Protein AF-A0A2S9QLG3-F1 (afdb_monomer)

Foldseek 3Di:
DDDPDDDDDDDDDDCPDPLFDDPVLCVQLVVLQDDDPPDDDDQQDVRLLVSLVSNCVVVVDDLCPRDCVSPDSVSSVVSVVVCVVVCSVVVSVVSVVVVVVVVVVVVVVPDD

Sequence (112 aa):
MLLKVDSWCAGDAWSVSRAEISDEAWAVIGPLFPAVKSTGRPPVDRRAVVDATAWRYRTGAPWRDVPERFGNWNTIYKNFNRWSAQGVWARVLEKIEAKLSTLEWANTGATW

Solvent-accessible surface area (backbone atoms only — not comparable to full-atom values): 7161 Å² total; per-residue (Å²): 136,82,87,79,83,75,92,86,89,79,90,77,100,72,80,79,52,95,50,54,74,54,69,72,57,42,69,67,46,53,78,66,52,83,77,82,72,92,72,77,78,85,72,76,63,61,64,39,41,50,24,47,48,50,32,35,68,74,67,68,54,60,64,88,70,49,60,66,93,53,42,62,40,69,61,38,50,53,50,53,53,53,36,49,77,69,45,36,57,58,55,46,49,54,54,49,52,56,52,50,53,55,50,52,54,59,64,65,74,72,78,128

Organism: NCBI:txid1686285

Mean predicted aligned error: 10.08 Å

InterPro domains:
  IPR025161 Insertion element IS402-like domain [PF13340] (21-92)
  IPR052909 Transposase_6_like [PTHR46637] (17-99)

Secondary structure (DSSP, 8-state):
---------S--S----TTS--HHHHHHHGGGSPPPPSSSSPPPPHHHHHHHHHHHHHH---GGGS-GGG--HHHHHHHHHHHHHTTHHHHHHHHHHHHHHHHHHHHHTT--

Structure (mmCIF, N/CA/C/O backbone):
data_AF-A0A2S9QLG3-F1
#
_entry.id   AF-A0A2S9QLG3-F1
#
loop_
_atom_site.group_PDB
_atom_site.id
_atom_site.type_symbol
_atom_site.label_atom_id
_atom_site.label_alt_id
_atom_site.label_comp_id
_atom_site.label_asym_id
_atom_site.label_entity_id
_atom_site.label_seq_id
_atom_site.pdbx_PDB_ins_code
_atom_site.Cartn_x
_atom_site.Cartn_y
_atom_site.Cartn_z
_atom_site.occupancy
_atom_site.B_iso_or_equiv
_atom_site.auth_seq_id
_atom_site.auth_comp_id
_atom_site.auth_asym_id
_atom_site.auth_atom_id
_atom_site.pdbx_PDB_model_num
ATOM 1 N N . MET A 1 1 ? -42.590 5.073 8.697 1.00 36.12 1 MET A N 1
ATOM 2 C CA . MET A 1 1 ? -42.013 3.874 8.056 1.00 36.12 1 MET A CA 1
ATOM 3 C C . MET A 1 1 ? -41.721 4.222 6.606 1.00 36.12 1 MET A C 1
ATOM 5 O O . MET A 1 1 ? -42.627 4.673 5.926 1.00 36.12 1 MET A O 1
ATOM 9 N N . LEU A 1 2 ? -40.457 4.038 6.208 1.00 34.16 2 LEU A N 1
ATOM 10 C CA . LEU A 1 2 ? -39.882 4.150 4.858 1.00 34.16 2 LEU A CA 1
ATOM 11 C C . LEU A 1 2 ? -39.721 5.564 4.271 1.00 34.16 2 LEU A C 1
ATOM 13 O O . LEU A 1 2 ? -40.546 6.063 3.513 1.00 34.16 2 LEU A O 1
ATOM 17 N N . LEU A 1 3 ? -38.562 6.146 4.596 1.00 28.39 3 LEU A N 1
ATOM 18 C CA . LEU A 1 3 ? -37.902 7.204 3.835 1.00 28.39 3 LEU A CA 1
ATOM 19 C C . LEU A 1 3 ? -37.609 6.687 2.419 1.00 28.39 3 LEU A C 1
ATOM 21 O O . LEU A 1 3 ? -36.881 5.709 2.244 1.00 28.39 3 LEU A O 1
ATOM 25 N N . LYS A 1 4 ? -38.180 7.346 1.414 1.00 36.56 4 LYS A N 1
ATOM 26 C CA . LYS A 1 4 ? -37.775 7.205 0.018 1.00 36.56 4 LYS A CA 1
ATOM 27 C C . LYS A 1 4 ? -36.628 8.193 -0.169 1.00 36.56 4 LYS A C 1
ATOM 29 O O . LYS A 1 4 ? -36.861 9.392 -0.162 1.00 36.56 4 LYS A O 1
ATOM 34 N N . VAL A 1 5 ? -35.395 7.688 -0.184 1.00 35.53 5 VAL A N 1
ATOM 35 C CA . VAL A 1 5 ? -34.215 8.524 -0.417 1.00 35.53 5 VAL A CA 1
ATOM 36 C C . VAL A 1 5 ? -34.164 8.878 -1.902 1.00 35.53 5 VAL A C 1
ATOM 38 O O . VAL A 1 5 ? -34.276 8.009 -2.771 1.00 35.53 5 VAL A O 1
ATOM 41 N N . ASP A 1 6 ? -34.088 10.176 -2.149 1.00 34.94 6 ASP A N 1
ATOM 42 C CA . ASP A 1 6 ? -34.209 10.826 -3.441 1.00 34.94 6 ASP A CA 1
ATOM 43 C C . ASP A 1 6 ? -32.942 10.710 -4.306 1.00 34.94 6 ASP A C 1
ATOM 45 O O . ASP A 1 6 ? -31.824 10.642 -3.805 1.00 34.94 6 ASP A O 1
ATOM 49 N N . SER A 1 7 ? -33.159 10.720 -5.626 1.00 35.00 7 SER A N 1
ATOM 50 C CA . SER A 1 7 ? -32.489 11.575 -6.623 1.00 35.00 7 SER A CA 1
ATOM 51 C C . SER A 1 7 ? -31.015 11.962 -6.409 1.00 35.00 7 SER A C 1
ATOM 53 O O . SER A 1 7 ? -30.760 13.045 -5.895 1.00 35.00 7 SER A O 1
ATOM 55 N N . TRP A 1 8 ? -30.056 11.203 -6.957 1.00 30.58 8 TRP A N 1
ATOM 56 C CA . TRP A 1 8 ? -28.692 11.701 -7.227 1.00 30.58 8 TRP A CA 1
ATOM 57 C C . TRP A 1 8 ? -28.138 11.113 -8.539 1.00 30.58 8 TRP A C 1
ATOM 59 O O . TRP A 1 8 ? -27.564 10.031 -8.546 1.00 30.58 8 TRP A O 1
ATOM 69 N N . CYS A 1 9 ? -28.326 11.836 -9.649 1.00 37.44 9 CYS A N 1
ATOM 70 C CA . CYS A 1 9 ? -27.564 11.718 -10.901 1.00 37.44 9 CYS A CA 1
ATOM 71 C C . CYS A 1 9 ? -27.645 13.060 -11.650 1.00 37.44 9 CYS A C 1
ATOM 73 O O . CYS A 1 9 ? -28.573 13.247 -12.431 1.00 37.44 9 CYS A O 1
ATOM 75 N N . ALA A 1 10 ? -26.706 13.979 -11.404 1.00 34.94 10 ALA A N 1
ATOM 76 C CA . ALA A 1 10 ? -26.178 14.952 -12.376 1.00 34.94 10 ALA A CA 1
ATOM 77 C C . ALA A 1 10 ? -25.259 15.958 -11.666 1.00 34.94 10 ALA A C 1
ATOM 79 O O . ALA A 1 10 ? -25.732 16.688 -10.806 1.00 34.94 10 ALA A O 1
ATOM 80 N N . GLY A 1 11 ? -23.994 16.020 -12.099 1.00 40.81 11 GLY A N 1
ATOM 81 C CA . GLY A 1 11 ? -23.056 17.108 -11.804 1.00 40.81 11 GLY A CA 1
ATOM 82 C C . GLY A 1 11 ? -22.513 17.118 -10.377 1.00 40.81 11 GLY A C 1
ATOM 83 O O . GLY A 1 11 ? -23.273 17.240 -9.434 1.00 40.81 11 GLY A O 1
ATOM 84 N N . ASP A 1 12 ? -21.199 16.938 -10.233 1.00 35.81 12 ASP A N 1
ATOM 85 C CA . ASP A 1 12 ? -20.320 17.680 -9.313 1.00 35.81 12 ASP A CA 1
ATOM 86 C C . ASP A 1 12 ? -19.078 16.854 -8.960 1.00 35.81 12 ASP A C 1
ATOM 88 O O . ASP A 1 12 ? -19.095 15.631 -8.817 1.00 35.81 12 ASP A O 1
ATOM 92 N N . ALA A 1 13 ? -17.954 17.557 -8.898 1.00 35.09 13 ALA A N 1
ATOM 93 C CA . ALA A 1 13 ? -16.580 17.078 -8.965 1.00 35.09 13 ALA A CA 1
ATOM 94 C C . ALA A 1 13 ? -16.067 16.328 -7.714 1.00 35.09 13 ALA A C 1
ATOM 96 O O . ALA A 1 13 ? -14.939 16.541 -7.283 1.00 35.09 13 ALA A O 1
ATOM 97 N N . TRP A 1 14 ? -16.860 15.418 -7.148 1.00 30.19 14 TRP A N 1
ATOM 98 C CA . TRP A 1 14 ? -16.487 14.598 -5.989 1.00 30.19 14 TRP A CA 1
ATOM 99 C C . TRP A 1 14 ? -16.663 13.113 -6.304 1.00 30.19 14 TRP A C 1
ATOM 101 O O . TRP A 1 14 ? -17.459 12.400 -5.701 1.00 30.19 14 TRP A O 1
ATOM 111 N N . SER A 1 15 ? -15.910 12.624 -7.289 1.00 36.62 15 SER A N 1
ATOM 112 C CA . SER A 1 15 ? -15.802 11.186 -7.539 1.00 36.62 15 SER A CA 1
ATOM 113 C C . SER A 1 15 ? -14.727 10.584 -6.635 1.00 36.62 15 SER A C 1
ATOM 115 O O . SER A 1 15 ? -13.614 10.334 -7.084 1.00 36.62 15 SER A O 1
ATOM 117 N N . VAL A 1 16 ? -15.052 10.288 -5.372 1.00 43.50 16 VAL A N 1
ATOM 118 C CA . VAL A 1 16 ? -14.337 9.200 -4.686 1.00 43.50 16 VAL A CA 1
ATOM 119 C C . VAL A 1 16 ? -14.821 7.926 -5.359 1.00 43.50 16 VAL A C 1
ATOM 121 O O . VAL A 1 16 ? -15.900 7.413 -5.053 1.00 43.50 16 VAL A O 1
ATOM 124 N N . SER A 1 17 ? -14.086 7.447 -6.362 1.00 56.66 17 SER A N 1
ATOM 125 C CA . SER A 1 17 ? -14.465 6.206 -7.020 1.00 56.66 17 SER A CA 1
ATOM 126 C C . SER A 1 17 ? -14.486 5.102 -5.953 1.00 56.66 17 SER A C 1
ATOM 128 O O . SER A 1 17 ? -13.550 4.955 -5.166 1.00 56.66 17 SER A O 1
ATOM 130 N N . ARG A 1 18 ? -15.539 4.273 -5.903 1.00 59.84 18 ARG A N 1
ATOM 131 C CA . ARG A 1 18 ? -15.635 3.120 -4.971 1.00 59.84 18 ARG A CA 1
ATOM 132 C C . ARG A 1 18 ? -14.464 2.125 -5.129 1.00 59.84 18 ARG A C 1
ATOM 134 O O . ARG A 1 18 ? -14.367 1.137 -4.399 1.00 59.84 18 ARG A O 1
ATOM 141 N N . ALA A 1 19 ? -13.591 2.348 -6.109 1.00 62.62 19 ALA A N 1
ATOM 142 C CA . ALA A 1 19 ? -12.416 1.562 -6.432 1.00 62.62 19 ALA A CA 1
ATOM 143 C C . ALA A 1 19 ? -11.122 2.062 -5.767 1.00 62.62 19 ALA A C 1
ATOM 145 O O . ALA A 1 19 ? -10.199 1.266 -5.647 1.00 62.62 19 ALA A O 1
ATOM 146 N N . GLU A 1 20 ? -11.063 3.308 -5.299 1.00 80.62 20 GLU A N 1
ATOM 147 C CA . GLU A 1 20 ? -9.849 3.931 -4.751 1.00 80.62 20 GLU A CA 1
ATOM 148 C C . GLU A 1 20 ? -9.975 4.151 -3.237 1.00 80.62 20 GLU A C 1
ATOM 150 O O . GLU A 1 20 ? -11.029 3.905 -2.630 1.00 80.62 20 GLU A O 1
ATOM 155 N N . ILE A 1 21 ? -8.872 4.505 -2.588 1.00 86.44 21 ILE A N 1
ATOM 156 C CA . ILE A 1 21 ? -8.854 4.988 -1.207 1.00 86.44 21 ILE A CA 1
ATOM 157 C C . ILE A 1 21 ? -8.967 6.514 -1.194 1.00 86.44 21 ILE A C 1
ATOM 159 O O . ILE A 1 21 ? -8.474 7.195 -2.097 1.00 86.44 21 ILE A O 1
ATOM 163 N N . SER A 1 22 ? -9.598 7.052 -0.148 1.00 88.25 22 SER A N 1
ATOM 164 C CA . SER A 1 22 ? -9.691 8.501 0.023 1.00 88.25 22 SER A CA 1
ATOM 165 C C . SER A 1 22 ? -8.314 9.116 0.292 1.00 88.25 22 SER A C 1
ATOM 167 O O . SER A 1 22 ? -7.406 8.442 0.797 1.00 88.25 22 SER A O 1
ATOM 169 N N . ASP A 1 23 ? -8.158 10.402 -0.020 1.00 89.06 23 ASP A N 1
ATOM 170 C CA . ASP A 1 23 ? -6.916 11.138 0.231 1.00 89.06 23 ASP A CA 1
ATOM 171 C C . ASP A 1 23 ? -6.553 11.146 1.721 1.00 89.06 23 ASP A C 1
ATOM 173 O O . ASP A 1 23 ? -5.387 10.999 2.086 1.00 89.06 23 ASP A O 1
ATOM 177 N N . GLU A 1 24 ? -7.551 11.224 2.601 1.00 88.06 24 GLU A N 1
ATOM 178 C CA 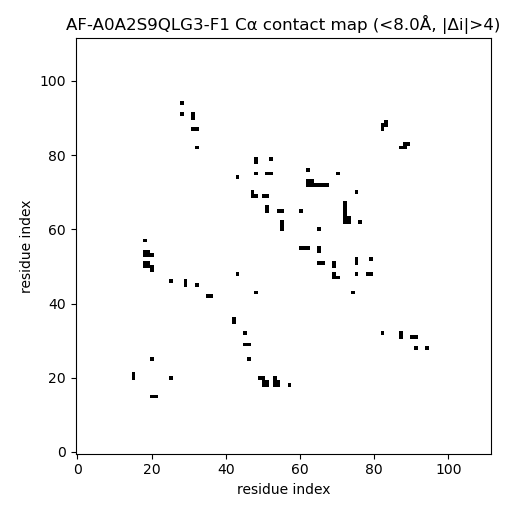. GLU A 1 24 ? -7.371 11.211 4.054 1.00 88.06 24 GLU A CA 1
ATOM 179 C C . GLU A 1 24 ? -6.901 9.842 4.547 1.00 88.06 24 GLU A C 1
ATOM 181 O O . GLU A 1 24 ? -6.066 9.753 5.449 1.00 88.06 24 GLU A O 1
ATOM 186 N N . ALA A 1 25 ? -7.426 8.759 3.966 1.00 89.38 25 ALA A N 1
ATOM 187 C CA . ALA A 1 25 ? -6.946 7.415 4.257 1.00 89.38 25 ALA A CA 1
ATOM 188 C C . ALA A 1 25 ? -5.500 7.252 3.769 1.00 89.38 25 ALA A C 1
ATOM 190 O O . ALA A 1 25 ? -4.648 6.761 4.515 1.00 89.38 25 ALA A O 1
ATOM 191 N N . TRP A 1 26 ? -5.202 7.720 2.553 1.00 92.69 26 TRP A N 1
ATOM 192 C CA . TRP A 1 26 ? -3.858 7.677 1.984 1.00 92.69 26 TRP A CA 1
ATOM 193 C C . TRP A 1 26 ? -2.841 8.474 2.802 1.00 92.69 26 TRP A C 1
ATOM 195 O O . TRP A 1 26 ? -1.755 7.965 3.067 1.00 92.69 26 TRP A O 1
ATOM 205 N N . ALA A 1 27 ? -3.188 9.671 3.273 1.00 92.25 27 ALA A N 1
ATOM 206 C CA . ALA A 1 27 ? -2.314 10.489 4.112 1.00 92.25 27 ALA A CA 1
ATOM 207 C C . ALA A 1 27 ? -1.876 9.760 5.397 1.00 92.25 27 ALA A C 1
ATOM 209 O O . ALA A 1 27 ? -0.769 9.970 5.890 1.00 92.25 27 ALA A O 1
ATOM 210 N N . VAL A 1 28 ? -2.721 8.865 5.922 1.00 91.38 28 VAL A N 1
ATOM 211 C CA . VAL A 1 28 ? -2.430 8.074 7.126 1.00 91.38 28 VAL A CA 1
ATOM 212 C C . VAL A 1 28 ? -1.557 6.858 6.820 1.00 91.38 28 VAL A C 1
ATOM 214 O O . VAL A 1 28 ? -0.614 6.585 7.563 1.00 91.38 28 VAL A O 1
ATOM 217 N N . ILE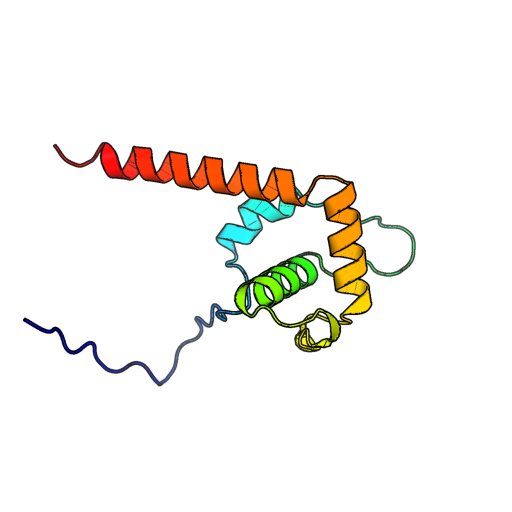 A 1 29 ? -1.875 6.102 5.764 1.00 94.44 29 ILE A N 1
ATOM 218 C CA . ILE A 1 29 ? -1.219 4.809 5.495 1.00 94.44 29 ILE A CA 1
ATOM 219 C C . ILE A 1 29 ? -0.027 4.921 4.542 1.00 94.44 29 ILE A C 1
ATOM 221 O O . ILE A 1 29 ? 0.899 4.119 4.626 1.00 94.44 29 ILE A O 1
ATOM 225 N N . GLY A 1 30 ? -0.018 5.914 3.653 1.00 93.19 30 GLY A N 1
ATOM 226 C CA . GLY A 1 30 ? 1.020 6.152 2.648 1.00 93.19 30 GLY A CA 1
ATOM 227 C C . GLY A 1 30 ? 2.444 6.195 3.221 1.00 93.19 30 GLY A C 1
ATOM 228 O O . GLY A 1 30 ? 3.330 5.548 2.653 1.00 93.19 30 GLY A O 1
ATOM 229 N N . PRO A 1 31 ? 2.684 6.853 4.375 1.00 95.06 31 PRO A N 1
ATOM 230 C CA . PRO A 1 31 ? 3.995 6.864 5.029 1.00 95.06 31 PRO A CA 1
ATOM 231 C C . PRO A 1 31 ? 4.511 5.488 5.485 1.00 95.06 31 PRO A C 1
ATOM 233 O O . PRO A 1 31 ? 5.710 5.332 5.703 1.00 95.06 31 PRO A O 1
ATOM 236 N N . LEU A 1 32 ? 3.646 4.475 5.622 1.00 94.44 32 LEU A N 1
ATOM 237 C CA . LEU A 1 32 ? 4.049 3.124 6.041 1.00 94.44 32 LEU A CA 1
ATOM 238 C C . LEU A 1 32 ? 4.739 2.333 4.920 1.00 94.44 32 LEU A C 1
ATOM 240 O O . LEU A 1 32 ? 5.387 1.309 5.182 1.00 94.44 32 LEU A O 1
ATOM 244 N N . PHE A 1 33 ? 4.608 2.793 3.673 1.00 93.38 33 PHE A N 1
ATOM 2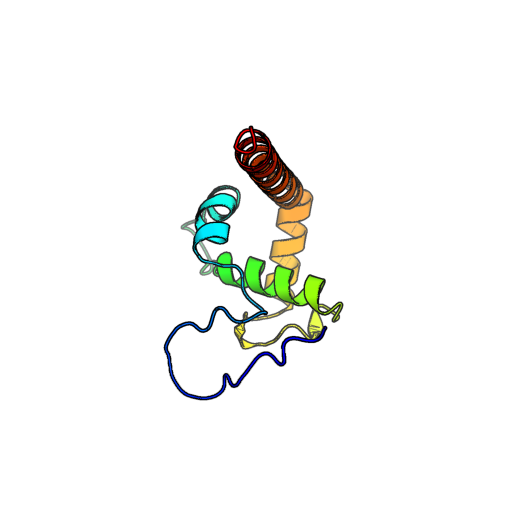45 C CA . PHE A 1 33 ? 5.177 2.129 2.510 1.00 93.38 33 PHE A CA 1
ATOM 246 C C . PHE A 1 33 ? 6.652 2.527 2.302 1.00 93.38 33 PHE A C 1
ATOM 248 O O . PHE A 1 33 ? 6.985 3.713 2.352 1.00 93.38 33 PHE A O 1
ATOM 255 N N . PRO A 1 34 ? 7.557 1.568 2.012 1.00 88.56 34 PRO A N 1
ATOM 256 C CA . PRO A 1 34 ? 9.004 1.819 1.960 1.00 88.56 34 PRO A CA 1
ATOM 257 C C . PRO A 1 34 ? 9.375 2.859 0.909 1.00 88.56 34 PRO A C 1
ATOM 259 O O . PRO A 1 34 ? 8.962 2.662 -0.222 1.00 88.56 34 PRO A O 1
ATOM 262 N N . ALA A 1 35 ? 10.186 3.881 1.232 1.00 82.31 35 ALA A N 1
ATOM 263 C CA . ALA A 1 35 ? 10.576 5.021 0.377 1.00 82.31 35 ALA A CA 1
ATOM 264 C C . ALA A 1 35 ? 11.090 4.670 -1.033 1.00 82.31 35 ALA A C 1
ATOM 266 O O . ALA A 1 35 ? 11.516 3.549 -1.319 1.00 82.31 35 ALA A O 1
ATOM 267 N N . VAL A 1 36 ? 10.913 5.612 -1.966 1.00 79.12 36 VAL A N 1
ATOM 268 C CA . VAL A 1 36 ? 11.172 5.365 -3.383 1.00 79.12 36 VAL A CA 1
ATOM 269 C C . VAL A 1 36 ? 12.683 5.366 -3.531 1.00 79.12 36 VAL A C 1
ATOM 271 O O . VAL A 1 36 ? 13.328 6.343 -3.167 1.00 79.12 36 VAL A O 1
ATOM 274 N N . LYS A 1 37 ? 13.258 4.284 -4.061 1.00 73.62 37 LYS A N 1
ATOM 275 C CA . LYS A 1 37 ? 14.675 4.313 -4.423 1.00 73.62 37 LYS A CA 1
ATOM 276 C C . LYS A 1 37 ? 14.837 5.264 -5.610 1.00 73.62 37 LYS A C 1
ATOM 278 O O . LYS A 1 37 ? 14.167 5.084 -6.622 1.00 73.62 37 LYS A O 1
ATOM 283 N N . SER A 1 38 ? 15.717 6.252 -5.472 1.00 64.25 38 SER A N 1
ATOM 284 C CA . SER A 1 38 ? 16.026 7.245 -6.511 1.00 64.25 38 SER A CA 1
ATOM 285 C C . SER A 1 38 ? 16.861 6.679 -7.666 1.00 64.25 38 SER A C 1
ATOM 287 O O . SER A 1 38 ? 17.016 7.337 -8.690 1.00 64.25 38 SER A O 1
ATOM 289 N N . THR A 1 39 ? 17.384 5.459 -7.526 1.00 67.31 39 THR A N 1
ATOM 290 C CA . THR A 1 39 ? 18.265 4.821 -8.510 1.00 67.31 39 THR A CA 1
ATOM 291 C C . THR A 1 39 ? 17.564 3.666 -9.229 1.00 67.31 39 THR A C 1
ATOM 293 O O . THR A 1 39 ? 17.025 2.763 -8.584 1.00 67.31 39 THR A O 1
ATOM 296 N N . GLY A 1 40 ? 17.654 3.645 -10.563 1.00 71.25 40 GLY A N 1
ATOM 297 C CA . GLY A 1 40 ? 17.189 2.546 -11.416 1.00 71.25 40 GLY A CA 1
ATOM 298 C C . GLY A 1 40 ? 15.900 2.854 -12.184 1.00 71.25 40 GLY A C 1
ATOM 299 O O . GLY A 1 40 ? 15.615 4.003 -12.510 1.00 71.25 40 GLY A O 1
ATOM 300 N N . ARG A 1 41 ? 15.132 1.805 -12.519 1.00 67.94 41 ARG A N 1
ATOM 301 C CA . ARG A 1 41 ? 13.861 1.925 -13.255 1.00 67.94 41 ARG A CA 1
ATOM 302 C C . ARG A 1 41 ? 12.881 2.824 -12.485 1.00 67.94 41 ARG A C 1
ATOM 304 O O . ARG A 1 41 ? 12.746 2.607 -11.277 1.00 67.94 41 ARG A O 1
ATOM 311 N N . PRO A 1 42 ? 12.141 3.724 -13.170 1.00 69.50 42 PRO A N 1
ATOM 312 C CA . PRO A 1 42 ? 11.101 4.522 -12.545 1.00 69.50 42 PRO A CA 1
ATOM 313 C C . PRO A 1 42 ? 10.179 3.647 -11.684 1.00 69.50 42 PRO A C 1
ATOM 315 O O . PRO A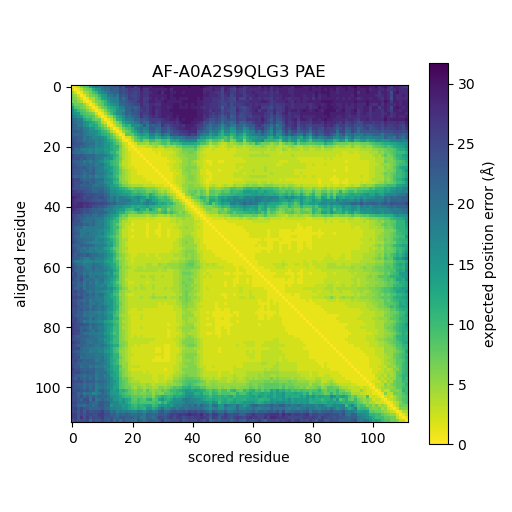 1 42 ? 9.668 2.624 -12.160 1.00 69.50 42 PRO A O 1
ATOM 318 N N . PRO A 1 43 ? 10.015 3.994 -10.406 1.00 73.31 43 PRO A N 1
ATOM 319 C CA . PRO A 1 43 ? 9.212 3.228 -9.475 1.00 73.31 43 PRO A CA 1
ATOM 320 C C . PRO A 1 43 ? 7.737 3.438 -9.800 1.00 73.31 43 PRO A C 1
ATOM 322 O O . PRO A 1 43 ? 7.323 4.531 -10.176 1.00 73.31 43 PRO A O 1
ATOM 325 N N . VAL A 1 44 ? 6.942 2.380 -9.652 1.00 81.81 44 VAL A N 1
ATOM 326 C CA . VAL A 1 44 ? 5.488 2.489 -9.804 1.00 81.81 44 VAL A CA 1
ATOM 327 C C . VAL A 1 44 ? 4.925 3.331 -8.670 1.00 81.81 44 VAL A C 1
ATOM 329 O O . VAL A 1 44 ? 5.382 3.214 -7.528 1.00 81.81 44 VAL A O 1
ATOM 332 N N . ASP A 1 45 ? 3.933 4.157 -8.998 1.00 89.25 45 ASP A N 1
ATOM 333 C CA . ASP A 1 45 ? 3.188 4.901 -7.996 1.00 89.25 45 ASP A CA 1
ATOM 334 C C . ASP A 1 45 ? 2.577 3.936 -6.974 1.00 89.25 45 ASP A C 1
ATOM 336 O O . ASP A 1 45 ? 1.872 2.978 -7.298 1.00 89.25 45 ASP A O 1
ATOM 340 N N . ARG A 1 46 ? 2.882 4.178 -5.704 1.00 91.56 46 ARG A N 1
ATOM 341 C CA . ARG A 1 46 ? 2.422 3.321 -4.617 1.00 91.56 46 ARG A CA 1
ATOM 342 C C . ARG A 1 46 ? 0.943 3.429 -4.409 1.00 91.56 46 ARG A C 1
ATOM 344 O O . ARG A 1 46 ? 0.332 2.422 -4.069 1.00 91.56 46 ARG A O 1
ATOM 351 N N . ARG A 1 47 ? 0.404 4.634 -4.580 1.00 92.69 47 ARG A N 1
ATOM 352 C CA . ARG A 1 47 ? -1.015 4.861 -4.405 1.00 92.69 47 ARG A CA 1
ATOM 353 C C . ARG A 1 47 ? -1.781 3.998 -5.398 1.00 92.69 47 ARG A C 1
ATOM 355 O O . ARG A 1 47 ? -2.590 3.192 -4.961 1.00 92.69 47 ARG A O 1
ATOM 362 N N . ALA A 1 48 ? -1.375 4.002 -6.669 1.00 91.56 48 ALA A N 1
ATOM 363 C CA . ALA A 1 48 ? -1.920 3.096 -7.680 1.00 91.56 48 ALA A CA 1
ATOM 364 C C . ALA A 1 48 ? -1.845 1.603 -7.288 1.00 91.56 48 ALA A C 1
ATOM 366 O O . ALA A 1 48 ? -2.807 0.863 -7.489 1.00 91.56 48 ALA A O 1
ATOM 367 N N . VAL A 1 49 ? -0.742 1.137 -6.680 1.00 94.00 49 VAL A N 1
ATOM 368 C CA . VAL A 1 49 ? -0.643 -0.254 -6.183 1.00 94.00 49 VAL A CA 1
ATOM 369 C C . VAL A 1 49 ? -1.636 -0.519 -5.047 1.00 94.00 49 VAL A C 1
ATOM 371 O O . VAL A 1 49 ? -2.244 -1.592 -5.004 1.00 94.00 49 VAL A O 1
ATOM 374 N N . VAL A 1 50 ? -1.802 0.425 -4.120 1.00 94.81 50 VAL A N 1
ATOM 375 C CA . VAL A 1 50 ? -2.738 0.290 -2.996 1.00 94.81 50 VAL A CA 1
ATOM 376 C C . VAL A 1 50 ? -4.185 0.357 -3.472 1.00 94.81 50 VAL A C 1
ATOM 378 O O . VAL A 1 50 ? -4.975 -0.490 -3.064 1.00 94.81 50 VAL A O 1
ATOM 381 N N . ASP A 1 51 ? -4.515 1.263 -4.386 1.00 94.25 51 ASP A N 1
ATOM 382 C CA . ASP A 1 51 ? -5.841 1.369 -4.996 1.00 94.25 51 ASP A CA 1
ATOM 383 C C . ASP A 1 51 ? -6.205 0.096 -5.763 1.00 94.25 51 ASP A C 1
ATOM 385 O O . ASP A 1 51 ? -7.272 -0.480 -5.550 1.00 94.25 51 ASP A O 1
ATOM 389 N N . ALA A 1 52 ? -5.280 -0.437 -6.565 1.00 94.12 52 ALA A N 1
ATOM 390 C CA . ALA A 1 52 ? -5.471 -1.719 -7.237 1.00 94.12 52 ALA A CA 1
ATOM 391 C C . ALA A 1 52 ? -5.681 -2.877 -6.256 1.00 94.12 52 ALA A C 1
ATOM 393 O O . ALA A 1 52 ? -6.521 -3.752 -6.478 1.00 94.12 52 ALA A O 1
ATOM 394 N N . THR A 1 53 ? -4.914 -2.887 -5.163 1.00 94.56 53 THR A N 1
ATOM 395 C CA . THR A 1 53 ? -5.031 -3.895 -4.106 1.00 94.56 53 THR A CA 1
ATOM 396 C C . THR A 1 53 ? -6.403 -3.795 -3.438 1.00 94.56 53 THR A C 1
ATOM 398 O O . THR A 1 53 ? -7.104 -4.802 -3.326 1.00 94.56 53 THR A O 1
ATOM 401 N N . ALA A 1 54 ? -6.835 -2.589 -3.064 1.00 92.50 54 ALA A N 1
ATOM 402 C CA . ALA A 1 54 ? -8.145 -2.335 -2.477 1.00 92.50 54 ALA A CA 1
ATOM 403 C C . ALA A 1 54 ? -9.276 -2.761 -3.425 1.00 92.50 54 ALA A C 1
ATOM 405 O O . ALA A 1 54 ? -10.180 -3.488 -3.013 1.00 92.50 54 ALA A O 1
ATOM 406 N N . TRP A 1 55 ? -9.199 -2.392 -4.706 1.00 94.19 55 TRP A N 1
ATOM 407 C CA . TRP A 1 55 ? -10.148 -2.828 -5.728 1.00 94.19 55 TRP A CA 1
ATOM 408 C C . TRP A 1 55 ? -10.214 -4.357 -5.836 1.00 94.19 55 TRP A C 1
ATOM 410 O O . TRP A 1 55 ? -11.307 -4.928 -5.834 1.00 94.19 55 TRP A O 1
ATOM 420 N N . ARG A 1 56 ? -9.061 -5.039 -5.864 1.00 94.62 56 ARG A N 1
ATOM 421 C CA . ARG A 1 56 ? -8.984 -6.504 -5.959 1.00 94.62 56 ARG A CA 1
ATOM 422 C C . ARG A 1 56 ? -9.664 -7.180 -4.772 1.00 94.62 56 ARG A C 1
ATOM 424 O O . ARG A 1 56 ? -10.412 -8.133 -4.961 1.00 94.62 56 ARG A O 1
ATOM 431 N N . TYR A 1 57 ? -9.427 -6.706 -3.549 1.00 91.56 57 TYR A N 1
ATOM 432 C CA . TYR A 1 57 ? -10.056 -7.281 -2.353 1.00 91.56 57 TYR A CA 1
ATOM 433 C C . TYR A 1 57 ? -11.548 -6.944 -2.239 1.00 91.56 57 TYR A C 1
ATOM 435 O O . TYR A 1 57 ? -12.310 -7.774 -1.756 1.00 91.56 57 TYR A O 1
ATOM 443 N N . ARG A 1 58 ? -11.986 -5.775 -2.727 1.00 88.38 58 ARG A N 1
ATOM 444 C CA . ARG A 1 58 ? -13.412 -5.403 -2.779 1.00 88.38 58 ARG A CA 1
ATOM 445 C C . ARG A 1 58 ? -14.205 -6.228 -3.794 1.00 88.38 58 ARG A C 1
ATOM 447 O O . ARG A 1 58 ? -15.387 -6.469 -3.577 1.00 88.38 58 ARG A O 1
ATOM 454 N N . THR A 1 59 ? -13.586 -6.603 -4.914 1.00 91.19 59 THR A N 1
ATOM 455 C CA . THR A 1 59 ? -14.249 -7.327 -6.014 1.00 91.19 59 THR A CA 1
ATOM 456 C C . THR A 1 59 ? -14.070 -8.840 -5.945 1.00 91.19 59 THR A C 1
ATOM 458 O O . THR A 1 59 ? -14.871 -9.568 -6.518 1.00 91.19 59 THR A O 1
ATOM 461 N N . GLY A 1 60 ? -13.014 -9.324 -5.283 1.00 92.31 60 GLY A N 1
ATOM 462 C CA . GLY A 1 60 ? -12.638 -10.739 -5.294 1.00 92.31 60 GLY A CA 1
ATOM 463 C C . GLY A 1 60 ? -12.050 -11.217 -6.628 1.00 92.31 60 GLY A C 1
ATOM 464 O O . GLY A 1 60 ? -11.736 -12.399 -6.758 1.00 92.31 60 GLY A O 1
ATOM 465 N N . ALA A 1 61 ? -11.871 -10.320 -7.603 1.00 93.12 61 ALA A N 1
ATOM 466 C CA . ALA A 1 61 ? -11.352 -10.654 -8.922 1.00 93.12 61 ALA A CA 1
ATOM 467 C C . ALA A 1 61 ? -9.909 -11.205 -8.852 1.00 93.12 61 ALA A C 1
ATOM 469 O O . ALA A 1 61 ? -9.134 -10.873 -7.936 1.00 93.12 61 ALA A O 1
ATOM 470 N N . PRO A 1 62 ? -9.503 -12.057 -9.808 1.00 95.44 62 PRO A N 1
ATOM 471 C CA . PRO A 1 62 ? -8.119 -12.495 -9.901 1.00 95.44 62 PRO A CA 1
ATOM 472 C C . PRO A 1 62 ? -7.214 -11.315 -10.278 1.00 95.44 62 PRO A C 1
ATOM 474 O O . PRO A 1 62 ? -7.629 -10.363 -10.933 1.00 95.44 62 PRO A O 1
ATOM 477 N N . TRP A 1 63 ? -5.933 -11.390 -9.906 1.00 94.62 63 TRP A N 1
ATOM 478 C CA . TRP A 1 63 ? -4.969 -10.317 -10.181 1.00 94.62 63 TRP A CA 1
ATOM 479 C C . TRP A 1 63 ? -4.870 -9.946 -11.665 1.00 94.62 63 TRP A C 1
ATOM 481 O O . TRP A 1 63 ? -4.637 -8.787 -11.976 1.00 94.62 63 TRP A O 1
ATOM 491 N N . ARG A 1 64 ? -5.059 -10.908 -12.576 1.00 95.31 64 ARG A N 1
ATOM 492 C CA . ARG A 1 64 ? -4.993 -10.672 -14.028 1.00 95.31 64 ARG A CA 1
ATOM 493 C C . ARG A 1 64 ? -6.099 -9.759 -14.556 1.00 95.31 64 ARG A C 1
ATOM 495 O O . ARG A 1 64 ? -5.900 -9.159 -15.605 1.00 95.31 64 ARG A O 1
ATOM 502 N N . ASP A 1 65 ? -7.183 -9.610 -13.802 1.00 94.94 65 ASP A N 1
ATOM 503 C CA . ASP A 1 65 ? -8.347 -8.811 -14.187 1.00 94.94 65 ASP A CA 1
ATOM 504 C C . ASP A 1 65 ? -8.311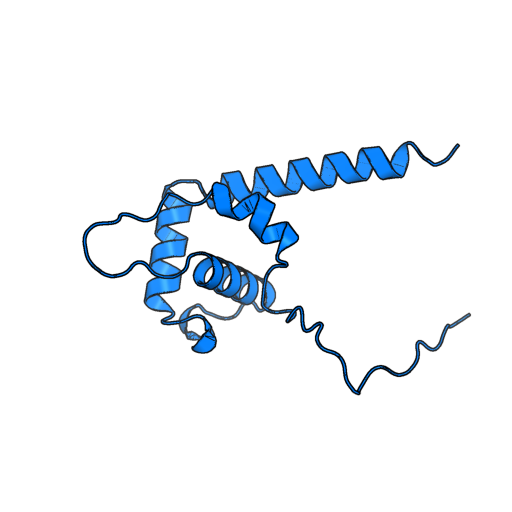 -7.413 -13.554 1.00 94.94 65 ASP A C 1
ATOM 506 O O . ASP A 1 65 ? -9.270 -6.648 -13.659 1.00 94.94 65 ASP A O 1
ATOM 510 N N . VAL A 1 66 ? -7.211 -7.061 -12.875 1.00 92.75 66 VAL A N 1
ATOM 511 C CA . VAL A 1 66 ? -7.011 -5.707 -12.358 1.00 92.75 66 VAL A CA 1
ATOM 512 C C . VAL A 1 66 ? -7.070 -4.713 -13.524 1.00 92.75 66 VAL A C 1
ATOM 514 O O . VAL A 1 66 ? -6.318 -4.872 -14.488 1.00 92.75 66 VAL A O 1
ATOM 517 N N . PRO A 1 67 ? -7.927 -3.678 -13.446 1.00 91.50 67 PRO A N 1
ATOM 518 C CA . PRO A 1 67 ? -8.084 -2.712 -14.518 1.00 91.50 67 PRO A CA 1
ATOM 519 C C . PRO A 1 67 ? -6.776 -2.013 -14.876 1.00 91.50 67 PRO A C 1
ATOM 521 O O . PRO A 1 67 ? -6.059 -1.530 -13.999 1.00 91.50 67 PRO A O 1
ATOM 524 N N . GLU A 1 68 ? -6.526 -1.868 -16.176 1.00 89.62 68 GLU A N 1
ATOM 525 C CA . GLU A 1 68 ? -5.291 -1.281 -16.707 1.00 89.62 68 GLU A CA 1
ATOM 526 C C . GLU A 1 68 ? -5.057 0.168 -16.253 1.00 89.62 68 GLU A C 1
ATOM 528 O O . GLU A 1 68 ? -3.910 0.600 -16.168 1.00 89.62 68 GLU A O 1
ATOM 533 N N . ARG A 1 69 ? -6.111 0.898 -15.851 1.00 89.62 69 ARG A N 1
ATOM 534 C CA . ARG A 1 69 ? -5.988 2.249 -15.268 1.00 89.62 69 ARG A CA 1
ATOM 535 C C . ARG A 1 69 ? -5.083 2.304 -14.030 1.00 89.62 69 ARG A C 1
ATOM 537 O O . ARG A 1 69 ? -4.522 3.352 -13.744 1.00 89.62 69 ARG A O 1
ATOM 544 N N . PHE A 1 70 ? -4.933 1.194 -13.303 1.00 88.81 70 PHE A N 1
ATOM 545 C CA . PHE A 1 70 ? -4.018 1.108 -12.162 1.00 88.81 70 PHE A CA 1
ATOM 546 C C . PHE A 1 70 ? -2.578 0.746 -12.563 1.00 88.81 70 PHE A C 1
ATOM 548 O O . PHE A 1 70 ? -1.667 0.763 -11.735 1.00 88.81 70 PHE A O 1
ATOM 555 N N . GLY A 1 71 ? -2.364 0.394 -13.829 1.00 89.75 71 GLY A N 1
ATOM 556 C CA . GLY A 1 71 ? -1.105 -0.081 -14.376 1.00 89.75 71 GLY A CA 1
ATOM 557 C C . GLY A 1 71 ? -1.051 -1.599 -14.544 1.00 89.75 71 GLY A C 1
ATOM 558 O O . GLY A 1 71 ? -2.036 -2.327 -14.432 1.00 89.75 71 GLY A O 1
ATOM 559 N N . ASN A 1 72 ? 0.147 -2.098 -14.848 1.00 93.38 72 ASN A N 1
ATOM 560 C CA . ASN A 1 72 ? 0.349 -3.508 -15.164 1.00 93.38 72 ASN A CA 1
ATOM 561 C C . ASN A 1 72 ? 0.121 -4.410 -13.935 1.00 93.38 72 ASN A C 1
ATOM 563 O O . ASN A 1 72 ? 0.851 -4.315 -12.941 1.00 93.38 72 ASN A O 1
ATOM 567 N N . TRP A 1 73 ? -0.823 -5.348 -14.048 1.00 95.06 73 TRP A N 1
ATOM 568 C CA . TRP A 1 73 ? -1.213 -6.256 -12.966 1.00 95.06 73 TRP A CA 1
ATOM 569 C C . TRP A 1 73 ? -0.046 -7.037 -12.345 1.00 95.06 73 TRP A C 1
ATOM 571 O O . TRP A 1 73 ? -0.003 -7.233 -11.131 1.00 95.06 73 TRP A O 1
ATOM 581 N N . ASN A 1 74 ? 0.934 -7.467 -13.148 1.00 95.44 74 ASN A N 1
ATOM 582 C CA . ASN A 1 74 ? 2.067 -8.256 -12.660 1.00 95.44 74 ASN A CA 1
ATOM 583 C C . ASN A 1 74 ? 2.982 -7.389 -11.790 1.00 95.44 74 ASN A C 1
ATOM 585 O O . ASN A 1 74 ? 3.513 -7.837 -10.774 1.00 95.44 74 ASN A O 1
ATOM 589 N N . THR A 1 75 ? 3.140 -6.117 -12.155 1.00 93.38 75 THR A N 1
ATOM 590 C CA . THR A 1 75 ? 3.900 -5.158 -11.352 1.00 93.38 75 THR A CA 1
ATOM 591 C C . THR A 1 75 ? 3.197 -4.848 -10.033 1.00 93.38 75 THR A C 1
ATOM 593 O O . THR A 1 75 ? 3.859 -4.802 -8.994 1.00 93.38 75 THR A O 1
ATOM 596 N N . ILE A 1 76 ? 1.872 -4.694 -10.050 1.00 94.69 76 ILE A N 1
ATOM 597 C CA . ILE A 1 76 ? 1.053 -4.495 -8.845 1.00 94.69 76 ILE A CA 1
ATOM 598 C C . ILE A 1 76 ? 1.199 -5.701 -7.914 1.00 94.69 76 ILE A C 1
ATOM 600 O O . ILE A 1 76 ? 1.609 -5.541 -6.766 1.00 94.69 76 ILE A O 1
ATOM 604 N N . TYR A 1 77 ? 0.984 -6.915 -8.431 1.00 95.69 77 TYR A N 1
ATOM 605 C CA . TYR A 1 77 ? 1.120 -8.153 -7.663 1.00 95.69 77 TYR A CA 1
ATOM 606 C C . TYR A 1 77 ? 2.522 -8.318 -7.056 1.00 95.69 77 TYR A C 1
ATOM 608 O O . TYR A 1 77 ? 2.661 -8.649 -5.879 1.00 95.69 77 TYR A O 1
ATOM 616 N N . LYS A 1 78 ? 3.585 -8.038 -7.821 1.00 95.50 78 LYS A N 1
ATOM 617 C CA . LYS A 1 78 ? 4.966 -8.111 -7.316 1.00 95.50 78 LYS A CA 1
ATOM 618 C C . LYS A 1 78 ? 5.224 -7.136 -6.167 1.00 95.50 78 LYS A C 1
ATOM 620 O O . LYS A 1 78 ? 5.926 -7.500 -5.224 1.00 95.50 78 LYS A O 1
ATOM 625 N N . ASN A 1 79 ? 4.682 -5.918 -6.235 1.00 93.94 79 ASN A N 1
ATOM 626 C CA . ASN A 1 79 ? 4.790 -4.956 -5.137 1.00 93.94 79 ASN A CA 1
ATOM 627 C C . ASN A 1 79 ? 3.963 -5.403 -3.931 1.00 93.94 79 ASN A C 1
ATOM 629 O O . ASN A 1 79 ? 4.503 -5.435 -2.829 1.00 93.94 79 ASN A O 1
ATOM 633 N N . PHE A 1 80 ? 2.718 -5.837 -4.147 1.00 95.38 80 PHE A N 1
ATOM 634 C CA . PHE A 1 80 ? 1.866 -6.394 -3.098 1.00 95.38 80 PHE A CA 1
ATOM 635 C C . PHE A 1 80 ? 2.579 -7.519 -2.336 1.00 95.38 80 PHE A C 1
ATOM 637 O O . PHE A 1 80 ? 2.708 -7.448 -1.114 1.00 95.38 80 PHE A O 1
ATOM 644 N N . ASN A 1 81 ? 3.107 -8.515 -3.055 1.00 96.12 81 ASN A N 1
ATOM 645 C CA . ASN A 1 81 ? 3.776 -9.666 -2.456 1.00 96.12 81 ASN A CA 1
ATOM 646 C C . ASN A 1 81 ? 5.057 -9.261 -1.709 1.00 96.12 81 ASN A C 1
ATOM 648 O O . ASN A 1 81 ? 5.300 -9.699 -0.586 1.00 96.12 81 ASN A O 1
ATOM 652 N N . ARG A 1 82 ? 5.859 -8.361 -2.294 1.00 95.38 82 ARG A N 1
ATOM 653 C CA . ARG A 1 82 ? 7.061 -7.819 -1.643 1.00 95.38 82 ARG A CA 1
ATOM 654 C C . ARG A 1 82 ? 6.723 -7.106 -0.334 1.00 95.38 82 ARG A C 1
ATOM 656 O O . ARG A 1 82 ? 7.398 -7.318 0.666 1.00 95.38 82 ARG A O 1
ATOM 663 N N . TRP A 1 83 ? 5.701 -6.260 -0.340 1.00 95.94 83 TRP A N 1
ATOM 664 C CA . TRP A 1 83 ? 5.264 -5.512 0.837 1.00 95.94 83 TRP A CA 1
ATOM 665 C C . TRP A 1 83 ? 4.628 -6.414 1.894 1.00 95.94 83 TRP A C 1
ATOM 667 O O . TRP A 1 83 ? 4.813 -6.166 3.084 1.00 95.94 83 TRP A O 1
ATOM 677 N N . SER A 1 84 ? 3.979 -7.503 1.477 1.00 96.44 84 SER A N 1
ATOM 678 C CA . SER A 1 84 ? 3.516 -8.559 2.380 1.00 96.44 84 SER A CA 1
ATOM 679 C C . SER A 1 84 ? 4.679 -9.223 3.105 1.00 96.44 84 SER A C 1
ATOM 681 O O . SER A 1 84 ? 4.673 -9.2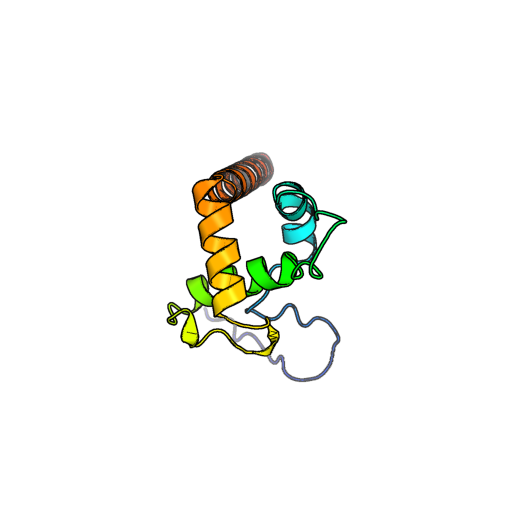87 4.330 1.00 96.44 84 SER A O 1
ATOM 683 N N . ALA A 1 85 ? 5.719 -9.633 2.374 1.00 96.88 85 ALA A N 1
ATOM 684 C CA . ALA A 1 85 ? 6.918 -10.224 2.968 1.00 96.88 85 ALA A CA 1
ATOM 685 C C . ALA A 1 85 ? 7.665 -9.256 3.909 1.00 96.88 85 ALA A C 1
ATOM 687 O O . ALA A 1 85 ? 8.342 -9.686 4.834 1.00 96.88 85 ALA A O 1
ATOM 688 N N . GLN A 1 86 ? 7.527 -7.945 3.697 1.00 96.19 86 GLN A N 1
ATOM 689 C CA . GLN A 1 86 ? 8.092 -6.893 4.553 1.00 96.19 86 GLN A CA 1
ATOM 690 C C . GLN A 1 86 ? 7.168 -6.479 5.717 1.00 96.19 86 GLN A C 1
ATOM 692 O O . GLN A 1 86 ? 7.459 -5.506 6.421 1.00 96.19 86 GLN A O 1
ATOM 697 N N . GLY A 1 87 ? 6.016 -7.138 5.885 1.00 97.19 87 GLY A N 1
ATOM 698 C CA . GLY A 1 87 ? 5.038 -6.820 6.928 1.00 97.19 87 GLY A CA 1
ATOM 699 C C . GLY A 1 87 ? 4.393 -5.436 6.794 1.00 97.19 87 GLY A C 1
ATOM 700 O O . GLY A 1 87 ? 3.875 -4.904 7.771 1.00 97.19 87 GLY A O 1
ATOM 701 N N . VAL A 1 88 ? 4.441 -4.807 5.613 1.00 97.12 88 VAL A N 1
ATOM 702 C CA . VAL A 1 88 ? 3.840 -3.479 5.385 1.00 97.12 88 VAL A CA 1
ATOM 703 C C . VAL A 1 88 ? 2.328 -3.551 5.565 1.00 97.12 88 VAL A C 1
ATOM 705 O O . VAL A 1 88 ? 1.761 -2.718 6.260 1.00 97.12 88 VAL A O 1
ATOM 708 N N . TRP A 1 89 ? 1.677 -4.571 5.000 1.00 95.81 89 TRP A N 1
ATOM 709 C CA . TRP A 1 89 ? 0.222 -4.723 5.099 1.00 95.81 89 TRP A CA 1
ATOM 710 C C . TRP A 1 89 ? -0.260 -4.967 6.530 1.00 95.81 89 TRP A C 1
ATOM 712 O O . TRP A 1 89 ? -1.302 -4.443 6.903 1.00 95.81 89 TRP A O 1
ATOM 722 N N . ALA A 1 90 ? 0.521 -5.684 7.343 1.00 96.31 90 ALA A N 1
ATOM 723 C CA . ALA A 1 90 ? 0.219 -5.870 8.761 1.00 96.31 90 ALA A CA 1
ATOM 724 C C . ALA A 1 90 ? 0.241 -4.528 9.514 1.00 96.31 90 ALA A C 1
ATOM 726 O O . ALA A 1 90 ? -0.711 -4.197 10.210 1.00 96.31 90 ALA A O 1
ATOM 727 N N . ARG A 1 91 ? 1.271 -3.703 9.278 1.00 97.00 91 ARG A N 1
ATOM 728 C CA . ARG A 1 91 ? 1.370 -2.348 9.849 1.00 97.00 91 ARG A CA 1
ATOM 729 C C . ARG A 1 91 ? 0.247 -1.422 9.377 1.00 97.00 91 ARG A C 1
ATOM 731 O O . ARG A 1 91 ? -0.219 -0.580 10.136 1.00 97.00 91 ARG A O 1
ATOM 738 N N . VAL A 1 92 ? -0.183 -1.556 8.121 1.00 95.06 92 VAL A N 1
ATOM 739 C CA . VAL A 1 92 ? -1.335 -0.811 7.589 1.00 95.06 92 VAL A CA 1
ATOM 740 C C . VAL A 1 92 ? -2.615 -1.199 8.329 1.00 95.06 92 VAL A C 1
ATOM 742 O O . VAL A 1 92 ? -3.352 -0.306 8.736 1.00 95.06 92 VAL A O 1
ATOM 745 N N . LEU A 1 93 ? -2.862 -2.498 8.529 1.00 93.19 93 LEU A N 1
ATOM 746 C CA . LEU A 1 93 ? -4.030 -2.989 9.261 1.00 93.19 93 LEU A CA 1
ATOM 747 C C . LEU A 1 93 ? -4.044 -2.467 10.703 1.00 93.19 93 LEU A C 1
ATOM 749 O O . LEU A 1 93 ? -5.008 -1.817 11.094 1.00 93.19 93 LEU A O 1
ATOM 753 N N . GLU A 1 94 ? -2.942 -2.638 11.433 1.00 94.62 94 GLU A N 1
ATOM 754 C CA . GLU A 1 94 ? -2.786 -2.152 12.811 1.00 94.62 94 GLU A CA 1
ATOM 755 C C . GLU A 1 94 ? -3.054 -0.640 12.917 1.00 94.62 94 GLU A C 1
ATOM 757 O O . GLU A 1 94 ? -3.755 -0.168 13.814 1.00 94.62 94 GLU A O 1
ATOM 762 N N . LYS A 1 95 ? -2.549 0.149 11.957 1.00 93.69 95 LYS A N 1
ATOM 763 C CA . LYS A 1 95 ? -2.769 1.601 11.932 1.00 93.69 95 LYS A CA 1
ATOM 764 C C . LYS A 1 95 ? -4.238 1.968 11.721 1.00 93.69 95 LYS A C 1
ATOM 766 O O . LYS A 1 95 ? -4.704 2.956 12.293 1.00 93.69 95 LYS A O 1
ATOM 771 N N . ILE A 1 96 ? -4.948 1.214 10.884 1.00 90.44 96 ILE A N 1
ATOM 772 C CA . ILE A 1 96 ? -6.378 1.413 10.631 1.00 90.44 96 ILE A CA 1
ATOM 773 C C . ILE A 1 96 ? -7.184 1.026 11.874 1.00 90.44 96 ILE A C 1
ATOM 775 O O . ILE A 1 96 ? -8.021 1.815 12.304 1.00 90.44 96 ILE A O 1
ATOM 779 N N . GLU A 1 97 ? -6.894 -0.121 12.488 1.00 90.25 97 GLU A N 1
ATOM 780 C CA . GLU A 1 97 ? -7.551 -0.592 13.715 1.00 90.25 97 GLU A CA 1
ATOM 781 C C . GLU A 1 97 ? -7.391 0.410 14.864 1.00 90.25 97 GLU A C 1
ATOM 783 O O . GLU A 1 97 ? -8.377 0.806 15.485 1.00 90.25 97 GLU A O 1
ATOM 788 N N . ALA A 1 98 ? -6.177 0.924 15.083 1.00 89.62 98 ALA A N 1
ATOM 789 C CA . ALA A 1 98 ? -5.924 1.951 16.093 1.00 89.62 98 ALA A CA 1
ATOM 790 C C . ALA A 1 98 ? -6.728 3.241 15.836 1.00 89.62 98 ALA A C 1
ATOM 792 O O . ALA A 1 98 ? -7.240 3.866 16.771 1.00 89.62 98 ALA A O 1
ATOM 793 N N . LYS A 1 99 ? -6.869 3.646 14.565 1.00 86.38 99 LYS A N 1
ATOM 794 C CA . LYS A 1 99 ? -7.655 4.830 14.193 1.00 86.38 99 LYS A CA 1
ATOM 795 C 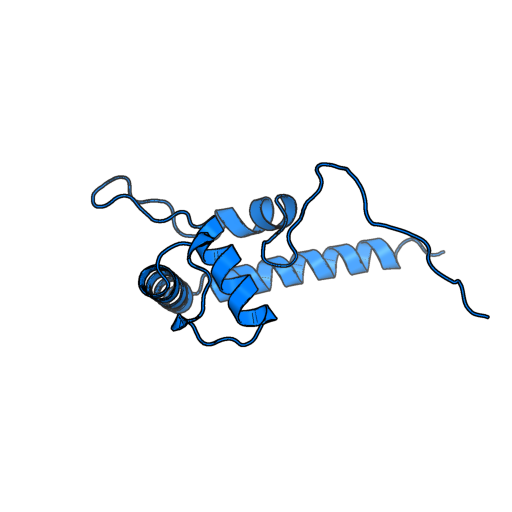C . LYS A 1 99 ? -9.150 4.606 14.422 1.00 86.38 99 LYS A C 1
ATOM 797 O O . LYS A 1 99 ? -9.806 5.504 14.940 1.00 86.38 99 LYS A O 1
ATOM 802 N N . LEU A 1 100 ? -9.675 3.433 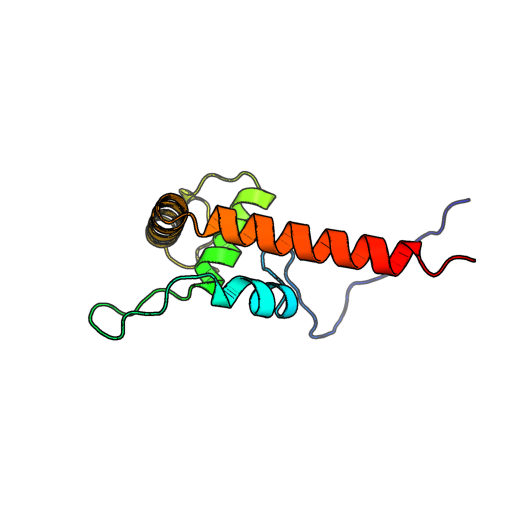14.066 1.00 84.69 100 LEU A N 1
ATOM 803 C CA . LEU A 1 100 ? -11.078 3.081 14.291 1.00 84.69 100 LEU A CA 1
ATOM 804 C C . LEU A 1 100 ? -11.404 3.032 15.783 1.00 84.69 100 LEU A C 1
ATOM 806 O O . LEU A 1 100 ? -12.340 3.702 16.204 1.00 84.69 100 LEU A O 1
ATOM 810 N N . SER A 1 101 ? -10.572 2.362 16.586 1.00 84.31 101 SER A N 1
ATOM 811 C CA . SER A 1 101 ? -10.750 2.311 18.041 1.00 84.31 101 SER A CA 1
ATOM 812 C C . SER A 1 101 ? -10.794 3.714 18.655 1.00 84.31 101 SER A C 1
ATOM 814 O O . SER A 1 101 ? -11.689 4.034 19.429 1.00 84.31 101 SER A O 1
ATOM 816 N N . THR A 1 102 ? -9.878 4.601 18.250 1.00 81.44 102 THR A N 1
ATOM 817 C CA . THR A 1 102 ? -9.861 5.998 18.722 1.00 81.44 102 THR A CA 1
ATOM 818 C C . THR A 1 102 ? -11.172 6.733 18.412 1.00 81.44 102 THR A C 1
ATOM 820 O O . THR A 1 102 ? -11.664 7.498 19.242 1.00 81.44 102 THR A O 1
ATOM 823 N N . LEU A 1 103 ? -11.746 6.506 17.228 1.00 77.06 103 LEU A N 1
ATOM 824 C CA . LEU A 1 103 ? -13.011 7.122 16.824 1.00 77.06 103 LEU A CA 1
ATOM 825 C C . LEU A 1 103 ? -14.206 6.545 17.593 1.00 77.06 103 LEU A C 1
ATOM 827 O O . LEU A 1 103 ? -15.110 7.297 17.946 1.00 77.06 103 LEU A O 1
ATOM 831 N N . GLU A 1 104 ? -14.201 5.247 17.898 1.00 75.12 104 GLU A N 1
ATOM 832 C CA . GLU A 1 104 ? -15.227 4.611 18.734 1.00 75.12 104 GLU A CA 1
ATOM 833 C C . GLU A 1 104 ? -15.245 5.204 20.150 1.00 75.12 104 GLU A C 1
ATOM 835 O O . GLU A 1 104 ? -16.317 5.536 20.661 1.00 75.12 104 GLU A O 1
ATOM 840 N N . TRP A 1 105 ? -14.073 5.436 20.755 1.00 62.06 105 TRP A N 1
ATOM 841 C CA . TRP A 1 105 ? -13.971 6.110 22.056 1.00 62.06 105 TRP A CA 1
ATOM 842 C C . TRP A 1 105 ? -14.478 7.555 22.010 1.00 62.06 105 TRP A C 1
ATOM 844 O O . TRP A 1 105 ? -15.194 7.984 22.915 1.00 62.06 105 TRP A O 1
ATOM 854 N N . ALA A 1 106 ? -14.160 8.293 20.943 1.00 71.06 106 ALA A N 1
ATOM 855 C CA . ALA A 1 106 ? -14.629 9.664 20.758 1.00 71.06 106 ALA A CA 1
ATOM 856 C C . ALA A 1 106 ? -16.156 9.750 20.572 1.00 71.06 106 ALA A C 1
ATOM 858 O O . ALA A 1 106 ? -16.782 10.665 21.099 1.00 71.06 106 ALA A O 1
ATOM 859 N N . ASN A 1 107 ? -16.764 8.788 19.869 1.00 64.38 107 ASN A N 1
ATOM 860 C CA . ASN A 1 107 ? -18.214 8.753 19.659 1.00 64.38 107 ASN A CA 1
ATOM 861 C C . ASN A 1 107 ? -18.993 8.262 20.888 1.00 64.38 107 ASN A C 1
ATOM 863 O O . ASN A 1 107 ? -20.127 8.685 21.093 1.00 64.38 107 ASN A O 1
ATOM 867 N N . THR A 1 108 ? -18.408 7.382 21.702 1.00 66.50 108 THR A N 1
ATOM 868 C CA . THR A 1 108 ? -19.099 6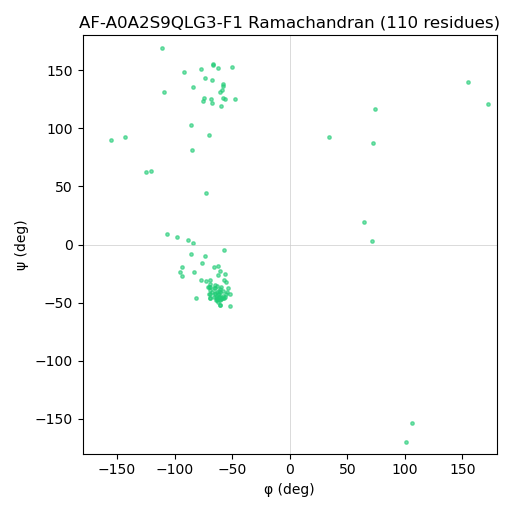.783 22.861 1.00 66.50 108 THR A CA 1
ATOM 869 C C . THR A 1 108 ? -19.057 7.687 24.102 1.00 66.50 108 THR A C 1
ATOM 871 O O . THR A 1 108 ? -19.931 7.597 24.957 1.00 66.50 108 THR A O 1
ATOM 874 N N . GLY A 1 109 ? -18.081 8.598 24.202 1.00 59.53 109 GLY A N 1
ATOM 875 C CA . GLY A 1 109 ? -17.953 9.544 25.321 1.00 59.53 109 GLY A CA 1
ATOM 876 C C . GLY A 1 109 ? -18.794 10.826 25.216 1.00 59.53 109 GLY A C 1
ATOM 877 O O . GLY A 1 109 ? -18.688 11.677 26.094 1.00 59.53 109 GLY A O 1
ATOM 878 N N . ALA A 1 110 ? -19.595 10.992 24.156 1.00 54.69 110 ALA A N 1
ATOM 879 C CA . ALA A 1 110 ? -20.370 12.209 23.877 1.00 54.69 110 ALA A CA 1
ATOM 880 C C . ALA A 1 110 ? -21.884 12.066 24.132 1.00 54.69 110 ALA A C 1
ATOM 882 O O . ALA A 1 110 ? -22.659 12.950 23.769 1.00 54.69 110 ALA A O 1
ATOM 883 N N . THR A 1 111 ? -22.323 10.959 24.737 1.00 53.97 111 THR A N 1
ATOM 884 C CA . THR A 1 111 ? -23.742 10.688 25.003 1.00 53.97 111 THR A CA 1
ATOM 885 C C . THR A 1 111 ? -24.026 10.518 26.497 1.00 53.97 111 THR A C 1
ATOM 887 O O . THR A 1 111 ? -24.446 9.443 26.920 1.00 53.97 111 THR A O 1
ATOM 890 N N . TRP A 1 112 ? -23.803 11.570 27.288 1.00 50.53 112 TRP A N 1
ATOM 891 C CA . TRP A 1 112 ? -24.547 11.865 28.523 1.00 50.53 112 TRP A CA 1
ATOM 892 C C . TRP A 1 112 ? -24.424 13.345 28.885 1.00 50.53 112 TRP A C 1
ATOM 894 O O . TRP A 1 112 ? -23.298 13.886 28.816 1.00 50.53 112 TRP A O 1
#

pLDDT: mean 79.12, std 21.1, range [28.39, 97.19]

Radius of gyration: 17.97 Å; Cα contacts (8 Å, |Δi|>4): 63; chains: 1; bounding box: 60×30×45 Å